Protein AF-A0A9J7Z3H6-F1 (afdb_monomer_lite)

Structure (mmCIF, N/CA/C/O backbone):
data_AF-A0A9J7Z3H6-F1
#
_entry.id   AF-A0A9J7Z3H6-F1
#
loop_
_atom_site.group_PDB
_atom_site.id
_atom_site.type_symbol
_atom_site.label_atom_id
_atom_site.label_alt_id
_atom_site.label_comp_id
_atom_site.label_asym_id
_atom_site.label_entity_id
_atom_site.label_seq_id
_atom_site.pdbx_PDB_ins_code
_atom_site.Cartn_x
_atom_site.Cartn_y
_atom_site.Cartn_z
_atom_site.occupancy
_atom_site.B_iso_or_equiv
_atom_site.auth_seq_id
_atom_site.auth_comp_id
_atom_site.auth_asym_id
_atom_site.auth_atom_id
_atom_site.pdbx_PDB_model_num
ATOM 1 N N . MET A 1 1 ? -6.860 -18.739 -18.136 1.00 38.69 1 MET A N 1
ATOM 2 C CA . MET A 1 1 ? -6.952 -17.557 -19.020 1.00 38.69 1 MET A CA 1
ATOM 3 C C . MET A 1 1 ? -5.580 -16.908 -19.103 1.00 38.69 1 MET A C 1
ATOM 5 O O . MET A 1 1 ? -5.227 -16.096 -18.262 1.00 38.69 1 MET A O 1
ATOM 9 N N . SER A 1 2 ? -4.762 -17.339 -20.057 1.00 42.00 2 SER A N 1
ATOM 10 C CA . SER A 1 2 ? -3.482 -16.708 -20.372 1.00 42.00 2 SER A CA 1
ATOM 11 C C . SER A 1 2 ? -3.758 -15.517 -21.288 1.00 42.00 2 SER A C 1
ATOM 13 O O . SER A 1 2 ? -4.012 -15.712 -22.475 1.00 42.00 2 SER A O 1
ATOM 15 N N . CYS A 1 3 ? -3.745 -14.295 -20.751 1.00 54.94 3 CYS A N 1
ATOM 16 C CA . CYS A 1 3 ? -3.587 -13.111 -21.592 1.00 54.94 3 CYS A CA 1
ATOM 17 C C . CYS A 1 3 ? -2.227 -13.228 -22.283 1.00 54.94 3 CYS A C 1
ATOM 19 O O . CYS A 1 3 ? -1.190 -12.961 -21.679 1.00 54.94 3 CYS A O 1
ATOM 21 N N . LEU A 1 4 ? -2.222 -13.683 -23.536 1.00 49.22 4 LEU A N 1
ATOM 22 C CA . LEU A 1 4 ? -1.077 -13.469 -24.405 1.00 49.22 4 LEU A CA 1
ATOM 23 C C . LEU A 1 4 ? -0.952 -11.952 -24.599 1.00 49.22 4 LEU A C 1
ATOM 25 O O . LEU A 1 4 ? -1.964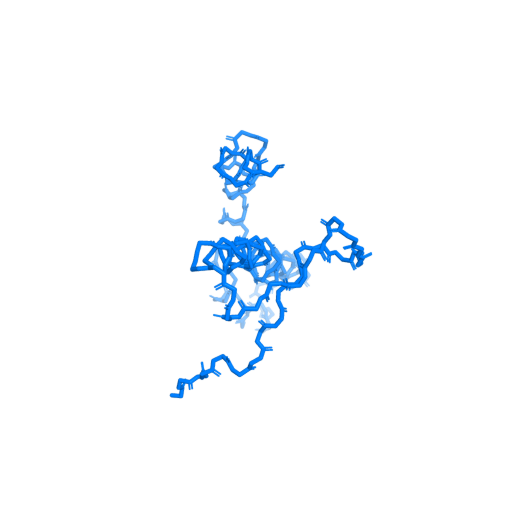 -11.307 -24.881 1.00 49.22 4 LEU A O 1
ATOM 29 N N . PRO A 1 5 ? 0.241 -11.366 -24.414 1.00 51.41 5 PRO A N 1
ATOM 30 C CA . PRO A 1 5 ? 0.445 -9.934 -24.544 1.00 51.41 5 PRO A CA 1
ATOM 31 C C . PRO A 1 5 ? 0.357 -9.532 -26.019 1.00 51.41 5 PRO A C 1
ATOM 33 O O . PRO A 1 5 ? 1.364 -9.389 -26.706 1.00 51.41 5 PRO A O 1
ATOM 36 N N . LEU A 1 6 ? -0.862 -9.384 -26.528 1.00 46.56 6 LEU A N 1
ATOM 37 C CA . LEU A 1 6 ? -1.117 -8.752 -27.811 1.00 46.56 6 LEU A CA 1
ATOM 38 C C . LEU A 1 6 ? -0.866 -7.247 -27.625 1.00 46.56 6 LEU A C 1
ATOM 40 O O . LEU A 1 6 ? -1.613 -6.576 -26.923 1.00 46.56 6 LEU A O 1
ATOM 44 N N . LEU A 1 7 ? 0.215 -6.751 -28.237 1.00 51.59 7 LEU A N 1
ATOM 45 C CA . LEU A 1 7 ? 0.555 -5.327 -28.400 1.00 51.59 7 LEU A CA 1
ATOM 46 C C . LEU A 1 7 ? 0.834 -4.527 -27.109 1.00 51.59 7 LEU A C 1
ATOM 48 O O . LEU A 1 7 ? 0.234 -3.482 -26.878 1.00 51.59 7 LEU A O 1
ATOM 52 N N . TYR A 1 8 ? 1.806 -4.943 -26.293 1.00 57.19 8 TYR A N 1
ATOM 53 C CA . TYR A 1 8 ? 2.383 -4.026 -25.298 1.00 57.19 8 TYR A CA 1
ATOM 54 C C . TYR A 1 8 ? 3.444 -3.147 -25.968 1.00 57.19 8 TYR A C 1
ATOM 56 O O . TYR A 1 8 ? 4.577 -3.575 -26.176 1.00 57.19 8 TYR A O 1
ATOM 64 N N . LEU A 1 9 ? 3.043 -1.933 -26.341 1.00 68.62 9 LEU A N 1
ATOM 65 C CA . LEU A 1 9 ? 3.950 -0.824 -26.622 1.00 68.62 9 LEU A CA 1
ATOM 66 C C . LEU A 1 9 ? 4.402 -0.264 -25.272 1.00 68.62 9 LEU A C 1
ATOM 68 O O . LEU A 1 9 ? 3.573 0.244 -24.518 1.00 68.62 9 LEU A O 1
ATOM 72 N N . ASN A 1 10 ? 5.690 -0.366 -24.950 1.00 77.56 10 ASN A N 1
ATOM 73 C CA . ASN A 1 10 ? 6.208 0.162 -23.690 1.00 77.56 10 ASN A CA 1
ATOM 74 C C . ASN A 1 10 ? 6.918 1.492 -23.948 1.00 77.56 10 ASN A C 1
ATOM 76 O O . ASN A 1 10 ? 8.065 1.498 -24.379 1.00 77.56 10 ASN A O 1
ATOM 80 N N . GLN A 1 11 ? 6.249 2.608 -23.659 1.00 90.38 11 GLN A N 1
ATOM 81 C CA . GLN A 1 11 ? 6.900 3.910 -23.505 1.00 90.38 11 GLN A CA 1
ATOM 82 C C . GLN A 1 11 ? 7.150 4.137 -22.012 1.00 90.38 11 GLN A C 1
ATOM 84 O O . GLN A 1 11 ? 6.215 4.107 -21.214 1.00 90.38 11 GLN A O 1
ATOM 89 N N . LEU A 1 12 ? 8.412 4.314 -21.620 1.00 91.38 12 LEU A N 1
ATOM 90 C CA . LEU A 1 12 ? 8.792 4.354 -20.200 1.00 91.38 12 LEU A CA 1
ATOM 91 C C . LEU A 1 12 ? 8.667 5.750 -19.562 1.00 91.38 12 LEU A C 1
ATOM 93 O O . LEU A 1 12 ? 8.804 5.876 -18.349 1.00 91.38 12 LEU A O 1
ATOM 97 N N . SER A 1 13 ? 8.382 6.789 -20.354 1.00 92.69 13 SER A N 1
ATOM 98 C CA . SER A 1 13 ? 8.073 8.145 -19.882 1.00 92.69 13 SER A CA 1
ATOM 99 C C . SER A 1 13 ? 6.674 8.569 -20.322 1.00 92.69 13 SER A C 1
ATOM 101 O O . SER A 1 13 ? 6.138 8.070 -21.311 1.00 92.69 13 SER A O 1
ATOM 103 N N . GLN A 1 14 ? 6.082 9.521 -19.600 1.00 92.00 14 GLN A N 1
ATOM 104 C CA . GLN A 1 14 ? 4.791 10.111 -19.967 1.00 92.00 14 GLN A CA 1
ATOM 105 C C . GLN A 1 14 ? 4.894 11.000 -21.213 1.00 92.00 14 GLN A C 1
ATOM 107 O O . GLN A 1 14 ? 3.961 11.048 -22.011 1.00 92.00 14 GLN A O 1
ATOM 112 N N . THR A 1 15 ? 6.029 11.679 -21.396 1.00 93.56 15 THR A N 1
ATOM 113 C CA . THR A 1 15 ? 6.236 12.593 -22.524 1.00 93.56 15 THR A CA 1
ATOM 114 C C . THR A 1 15 ? 6.936 11.857 -23.668 1.00 93.56 15 THR A C 1
ATOM 116 O O . THR A 1 15 ? 8.062 11.390 -23.470 1.00 93.56 15 THR A O 1
ATOM 119 N N . PRO A 1 16 ? 6.311 11.750 -24.855 1.00 92.62 16 PRO A N 1
ATOM 120 C CA . PRO A 1 16 ? 6.941 11.133 -26.016 1.00 92.62 16 PRO A CA 1
ATOM 121 C C . PRO A 1 16 ? 8.092 12.000 -26.544 1.00 92.62 16 PRO A C 1
ATOM 123 O O . PRO A 1 16 ? 8.083 13.223 -26.407 1.00 92.62 16 PRO A O 1
ATOM 126 N N . GLY A 1 17 ? 9.073 11.370 -27.184 1.00 90.62 17 GLY A N 1
ATOM 127 C CA . GLY A 1 17 ? 10.197 12.055 -27.821 1.00 90.62 17 GLY A CA 1
ATOM 128 C C . GLY A 1 17 ? 11.337 11.093 -28.130 1.00 90.62 17 GLY A C 1
ATOM 129 O O . GLY A 1 17 ? 11.280 9.924 -27.757 1.00 90.62 17 GLY A O 1
ATOM 130 N N . GLU A 1 18 ? 12.398 11.585 -28.770 1.00 90.69 18 GLU A N 1
ATOM 131 C CA . GLU A 1 18 ? 13.565 10.760 -29.132 1.00 90.69 18 GLU A CA 1
ATOM 132 C C . GLU A 1 18 ? 14.203 10.068 -27.914 1.00 90.69 18 GLU A C 1
ATOM 134 O O . GLU A 1 18 ? 14.672 8.938 -28.009 1.00 90.69 18 GLU A O 1
ATOM 139 N N . MET A 1 19 ? 14.134 10.708 -26.742 1.00 90.94 19 MET A N 1
ATOM 140 C CA . MET A 1 19 ? 14.633 10.174 -25.468 1.00 90.94 19 MET A CA 1
ATOM 141 C C . MET A 1 19 ? 13.657 9.214 -24.760 1.00 90.94 19 MET A C 1
ATOM 143 O O . MET A 1 19 ? 13.990 8.676 -23.705 1.00 90.94 19 MET A O 1
ATOM 147 N N . SER A 1 20 ? 12.452 8.995 -25.297 1.00 92.44 20 SER A N 1
ATOM 148 C CA . SER A 1 20 ? 11.477 8.029 -24.776 1.00 92.44 20 SER A CA 1
ATOM 149 C C . SER A 1 20 ? 10.970 7.121 -25.899 1.00 92.44 20 SER A C 1
ATOM 151 O O . SER A 1 20 ? 9.844 7.283 -26.377 1.00 92.44 20 SER A O 1
ATOM 153 N N . PRO A 1 21 ? 11.806 6.170 -26.354 1.00 92.75 21 PRO A N 1
ATOM 154 C CA . PRO A 1 21 ? 11.414 5.250 -27.405 1.00 92.75 21 PRO A CA 1
ATOM 155 C C . PRO A 1 21 ? 10.282 4.332 -26.938 1.00 92.75 21 PRO A C 1
ATOM 157 O O . PRO A 1 21 ? 10.138 4.015 -25.752 1.00 92.75 21 PRO A O 1
ATOM 160 N N . ILE A 1 22 ? 9.492 3.875 -27.906 1.00 93.31 22 ILE A N 1
ATOM 161 C CA . ILE A 1 22 ? 8.471 2.856 -27.695 1.00 93.31 22 ILE A CA 1
ATOM 162 C C . ILE A 1 22 ? 9.108 1.492 -27.952 1.00 93.31 22 ILE A C 1
ATOM 164 O O . ILE A 1 22 ? 9.403 1.155 -29.097 1.00 93.31 22 ILE A O 1
ATOM 168 N N . PHE A 1 23 ? 9.289 0.705 -26.893 1.00 93.12 23 PHE A N 1
ATOM 169 C CA . PHE A 1 23 ? 9.854 -0.638 -26.993 1.00 93.12 23 PHE A CA 1
ATOM 170 C C . PHE A 1 23 ? 8.801 -1.653 -27.448 1.00 93.12 23 PHE A C 1
ATOM 172 O O . PHE A 1 23 ? 7.663 -1.658 -26.961 1.00 93.12 23 PHE A O 1
ATOM 179 N N . LEU A 1 24 ? 9.209 -2.544 -28.348 1.00 92.25 24 LEU A N 1
ATOM 180 C CA . LEU A 1 24 ? 8.396 -3.574 -28.981 1.00 92.25 24 LEU A CA 1
ATOM 181 C C . LEU A 1 24 ? 8.919 -4.982 -28.656 1.00 92.25 24 LEU A C 1
ATOM 183 O O . LEU A 1 24 ? 10.125 -5.185 -28.518 1.00 92.25 24 LEU A O 1
ATOM 187 N N . PRO A 1 25 ? 8.053 -6.015 -28.670 1.00 91.06 25 PRO A N 1
ATOM 188 C CA . PRO A 1 25 ? 8.486 -7.405 -28.496 1.00 91.06 25 PRO A CA 1
ATOM 189 C C . PRO A 1 25 ? 9.496 -7.915 -29.537 1.00 91.06 25 PRO A C 1
ATOM 191 O O . PRO A 1 25 ? 10.135 -8.937 -29.302 1.00 91.06 25 PRO A O 1
ATOM 194 N N . ARG A 1 26 ? 9.593 -7.240 -30.690 1.00 90.56 26 ARG A N 1
ATOM 195 C CA . ARG A 1 26 ? 10.506 -7.570 -31.797 1.00 90.56 26 ARG A CA 1
ATOM 196 C C . ARG A 1 26 ? 11.874 -6.890 -31.697 1.00 90.56 26 ARG A C 1
ATOM 198 O O . ARG A 1 26 ? 12.729 -7.175 -32.530 1.00 90.56 26 ARG A O 1
ATOM 205 N N . ASP A 1 27 ? 12.052 -5.982 -30.740 1.00 92.06 27 ASP A N 1
ATOM 206 C CA . ASP A 1 27 ? 13.332 -5.310 -30.526 1.00 92.06 27 ASP A CA 1
ATOM 207 C C . ASP A 1 27 ? 14.364 -6.297 -29.965 1.00 92.06 27 ASP A C 1
ATOM 209 O O . ASP A 1 27 ? 14.072 -7.474 -29.719 1.00 92.06 27 ASP A O 1
ATOM 213 N N . ASN A 1 28 ? 15.595 -5.824 -29.752 1.00 95.75 28 ASN A N 1
ATOM 214 C CA . ASN A 1 28 ? 16.631 -6.634 -29.126 1.00 95.75 28 ASN A CA 1
ATOM 215 C C . ASN A 1 28 ? 16.099 -7.273 -27.829 1.00 95.75 28 ASN A C 1
ATOM 217 O O . ASN A 1 28 ? 15.433 -6.629 -27.013 1.00 95.75 28 ASN A O 1
ATOM 221 N N . LYS A 1 29 ? 16.425 -8.555 -27.627 1.00 94.62 29 LYS A N 1
ATOM 222 C CA . LYS A 1 29 ? 16.004 -9.344 -26.462 1.00 94.62 29 LYS A CA 1
ATOM 223 C C . LYS A 1 29 ? 16.200 -8.598 -25.138 1.00 94.62 29 LYS A C 1
ATOM 225 O O . LYS A 1 29 ? 15.330 -8.682 -24.270 1.00 94.62 29 LYS A O 1
ATOM 230 N N . TYR A 1 30 ? 17.330 -7.915 -24.967 1.00 95.81 30 TYR A N 1
ATOM 231 C CA . TYR A 1 30 ? 17.663 -7.212 -23.731 1.00 95.81 30 TYR A CA 1
ATOM 232 C C . TYR A 1 30 ? 16.905 -5.889 -23.584 1.00 95.81 30 TYR A C 1
ATOM 234 O O . TYR A 1 30 ? 16.441 -5.612 -22.480 1.00 95.81 30 TYR A O 1
ATOM 242 N N . ASP A 1 31 ? 16.673 -5.150 -24.671 1.00 94.00 31 ASP A N 1
ATOM 243 C CA . ASP A 1 31 ? 15.876 -3.914 -24.656 1.00 94.00 31 ASP A CA 1
ATOM 244 C C . ASP A 1 31 ? 14.426 -4.209 -24.260 1.00 94.00 31 ASP A C 1
ATOM 246 O O . ASP A 1 31 ? 13.881 -3.607 -23.332 1.00 94.00 31 ASP A O 1
ATOM 250 N N . TRP A 1 32 ? 13.820 -5.227 -24.878 1.00 93.38 32 TRP A N 1
ATOM 251 C CA . TRP A 1 32 ? 12.466 -5.652 -24.526 1.00 93.38 32 TRP A CA 1
ATOM 252 C C . TRP A 1 32 ? 12.377 -6.209 -23.100 1.00 93.38 32 TRP A C 1
ATOM 254 O O . TRP A 1 32 ? 11.395 -5.987 -22.383 1.00 93.38 32 TRP A O 1
ATOM 264 N N . MET A 1 33 ? 13.395 -6.954 -22.662 1.00 94.06 33 MET A N 1
ATOM 265 C CA . MET A 1 33 ? 13.453 -7.464 -21.295 1.00 94.06 33 MET A CA 1
ATOM 266 C C . MET A 1 33 ? 13.534 -6.322 -20.278 1.00 94.06 33 MET A C 1
ATOM 268 O O . MET A 1 33 ? 12.765 -6.331 -19.316 1.00 94.06 33 MET A O 1
ATOM 272 N N . LEU A 1 34 ? 14.395 -5.333 -20.515 1.00 94.19 34 LEU A N 1
ATOM 273 C CA . LEU A 1 34 ? 14.554 -4.170 -19.650 1.00 94.19 34 LEU A CA 1
ATOM 274 C C . LEU A 1 34 ? 13.277 -3.322 -19.610 1.00 94.19 34 LEU A C 1
ATOM 276 O O . LEU A 1 34 ? 12.814 -2.974 -18.526 1.00 94.19 34 LEU A O 1
ATOM 280 N N . ALA A 1 35 ? 12.645 -3.066 -20.759 1.00 93.12 35 ALA A N 1
ATOM 281 C CA . ALA A 1 35 ? 11.382 -2.331 -20.822 1.00 93.12 35 ALA A CA 1
ATOM 282 C C . ALA A 1 35 ? 10.284 -2.998 -19.978 1.00 93.12 35 ALA A C 1
ATOM 284 O O . ALA A 1 35 ? 9.584 -2.337 -19.211 1.00 93.12 35 ALA A O 1
ATOM 285 N N . LYS A 1 36 ? 10.168 -4.331 -20.041 1.00 92.94 36 LYS A N 1
ATOM 286 C CA . LYS A 1 36 ? 9.240 -5.076 -19.177 1.00 92.94 36 LYS A CA 1
ATOM 287 C C . LYS A 1 36 ? 9.620 -4.998 -17.698 1.00 92.94 36 LYS A C 1
ATOM 289 O O . LYS A 1 36 ? 8.722 -4.893 -16.867 1.00 92.94 36 LYS A O 1
ATOM 294 N N . MET A 1 37 ? 10.908 -5.066 -17.353 1.00 94.69 37 MET A N 1
ATOM 295 C CA . MET A 1 37 ? 11.364 -4.931 -15.962 1.00 94.69 37 MET A CA 1
ATOM 296 C C . MET A 1 37 ? 10.971 -3.571 -15.379 1.00 94.69 37 MET A C 1
ATOM 298 O O . MET A 1 37 ? 10.464 -3.527 -14.260 1.00 94.69 37 MET A O 1
ATOM 302 N N . TRP A 1 38 ? 11.097 -2.492 -16.156 1.00 94.06 38 TRP A N 1
ATOM 303 C CA . TRP A 1 38 ? 10.616 -1.167 -15.762 1.00 94.06 38 TRP A CA 1
ATOM 304 C C . TRP A 1 38 ? 9.110 -1.146 -15.505 1.00 94.06 38 TRP A C 1
ATOM 306 O O . TRP A 1 38 ? 8.692 -0.721 -14.432 1.00 94.06 38 TRP A O 1
ATOM 316 N N . VAL A 1 39 ? 8.296 -1.694 -16.414 1.00 93.12 39 VAL A N 1
ATOM 317 C CA . VAL A 1 39 ? 6.837 -1.787 -16.209 1.00 93.12 39 VAL A CA 1
ATOM 318 C C . VAL A 1 39 ? 6.494 -2.580 -14.942 1.00 93.12 39 VAL A C 1
ATOM 320 O O . VAL A 1 39 ? 5.630 -2.166 -14.171 1.00 93.12 39 VAL A O 1
ATOM 323 N N . ARG A 1 40 ? 7.181 -3.702 -14.682 1.00 94.00 40 ARG A N 1
ATOM 324 C CA . ARG A 1 40 ? 6.979 -4.494 -13.454 1.00 94.00 40 ARG A CA 1
ATOM 325 C C . ARG A 1 40 ? 7.421 -3.746 -12.193 1.00 94.00 40 ARG A C 1
ATOM 327 O O . ARG A 1 40 ? 6.772 -3.896 -11.162 1.00 94.00 40 ARG A O 1
ATOM 334 N N . SER A 1 41 ? 8.481 -2.945 -12.273 1.00 94.06 41 SER A N 1
ATOM 335 C CA . SER A 1 41 ? 8.935 -2.085 -11.175 1.00 94.06 41 SER A CA 1
ATOM 336 C C . SER A 1 41 ? 7.899 -1.002 -10.851 1.00 94.06 41 SER A C 1
ATOM 338 O O . SER A 1 41 ? 7.495 -0.845 -9.698 1.00 94.06 41 SER A O 1
ATOM 340 N N . SER A 1 42 ? 7.370 -0.317 -11.870 1.00 92.56 42 SER A N 1
ATOM 341 C CA . SER A 1 42 ? 6.299 0.671 -11.695 1.00 92.56 42 SER A CA 1
ATOM 342 C C . SER A 1 42 ? 5.019 0.049 -11.125 1.00 92.56 42 SER A C 1
ATOM 344 O O . SER A 1 42 ? 4.431 0.606 -10.198 1.00 92.56 42 SER A O 1
ATOM 346 N N . ASP A 1 43 ? 4.612 -1.124 -11.625 1.00 94.94 43 ASP A N 1
ATOM 347 C CA . ASP A 1 43 ? 3.470 -1.883 -11.095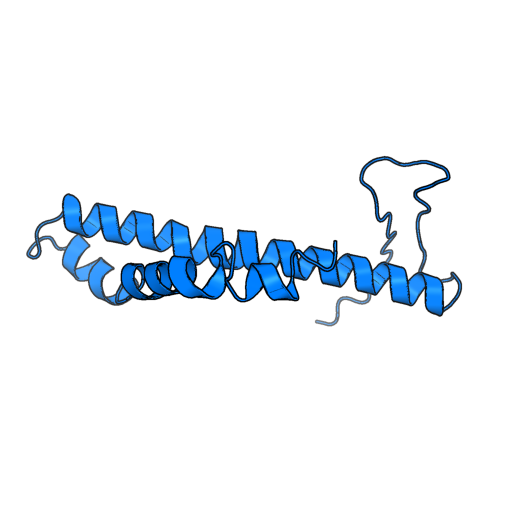 1.00 94.94 43 ASP A CA 1
ATOM 348 C C . ASP A 1 43 ? 3.661 -2.227 -9.613 1.00 94.94 43 ASP A C 1
ATOM 350 O O . ASP A 1 43 ? 2.748 -2.031 -8.816 1.00 94.94 43 ASP A O 1
ATOM 354 N N . PHE A 1 44 ? 4.862 -2.656 -9.209 1.00 94.69 44 PHE A N 1
ATOM 355 C CA . PHE A 1 44 ? 5.168 -2.933 -7.805 1.00 94.69 44 PHE A CA 1
ATOM 356 C C . PHE A 1 44 ? 4.951 -1.704 -6.910 1.00 94.69 44 PHE A C 1
ATOM 358 O O . PHE A 1 44 ? 4.318 -1.823 -5.860 1.00 94.69 44 PHE A O 1
ATOM 365 N N . LEU A 1 45 ? 5.419 -0.523 -7.324 1.00 94.38 45 LEU A N 1
ATOM 366 C CA . LEU A 1 45 ? 5.261 0.708 -6.542 1.00 94.38 45 LEU A CA 1
ATOM 367 C C . LEU A 1 45 ? 3.791 1.119 -6.414 1.00 94.38 45 LEU A C 1
ATOM 369 O O . LEU A 1 45 ? 3.322 1.401 -5.309 1.00 94.38 45 LEU A O 1
ATOM 373 N N . VAL A 1 46 ? 3.041 1.105 -7.520 1.00 96.62 46 VAL A N 1
ATOM 374 C CA . VAL A 1 46 ? 1.602 1.421 -7.516 1.00 96.62 46 VAL A CA 1
ATOM 375 C C . VAL A 1 46 ? 0.826 0.394 -6.694 1.00 96.62 46 VAL A C 1
ATOM 377 O O . VAL A 1 46 ? -0.060 0.750 -5.912 1.00 96.62 46 VAL A O 1
ATOM 380 N N . HIS A 1 47 ? 1.161 -0.885 -6.830 1.00 96.81 47 HIS A N 1
ATOM 381 C CA . HIS A 1 47 ? 0.533 -1.947 -6.067 1.00 96.81 47 HIS A CA 1
ATOM 382 C C . HIS A 1 47 ? 0.779 -1.766 -4.567 1.00 96.81 47 HIS A C 1
ATOM 384 O O . HIS A 1 47 ? -0.185 -1.715 -3.809 1.00 96.81 47 HIS A O 1
ATOM 390 N N . GLN A 1 48 ? 2.031 -1.607 -4.135 1.00 96.50 48 GLN A N 1
ATOM 391 C CA . GLN A 1 48 ? 2.361 -1.526 -2.712 1.00 96.50 48 GLN A CA 1
ATOM 392 C C . GLN A 1 48 ? 1.857 -0.237 -2.055 1.00 96.50 48 GLN A C 1
ATOM 394 O O . GLN A 1 48 ? 1.287 -0.295 -0.967 1.00 96.50 48 GLN A O 1
ATOM 399 N N . LEU A 1 49 ? 2.024 0.922 -2.697 1.00 95.44 49 LEU A N 1
ATOM 400 C CA . LEU A 1 49 ? 1.688 2.208 -2.075 1.00 95.44 49 LEU A CA 1
ATOM 401 C C . LEU A 1 49 ? 0.215 2.584 -2.236 1.00 95.44 49 LEU A C 1
ATOM 403 O O . LEU A 1 49 ? -0.413 3.059 -1.292 1.00 95.44 49 LEU A O 1
ATOM 407 N N . VAL A 1 50 ? -0.354 2.375 -3.424 1.00 97.12 50 VAL A N 1
ATOM 408 C CA . VAL A 1 50 ? -1.720 2.825 -3.719 1.00 97.12 50 VAL A CA 1
ATOM 409 C C . VAL A 1 50 ? -2.717 1.703 -3.481 1.00 97.12 50 VAL A C 1
ATOM 411 O O . VAL A 1 50 ? -3.673 1.870 -2.727 1.00 97.12 50 VAL A O 1
ATOM 414 N N . THR A 1 51 ? -2.527 0.557 -4.131 1.00 98.38 51 THR A N 1
ATOM 415 C CA . THR A 1 51 ? -3.532 -0.517 -4.096 1.00 98.38 51 THR A CA 1
ATOM 416 C C . THR A 1 51 ? -3.572 -1.219 -2.746 1.00 98.38 51 THR A C 1
ATOM 418 O O . THR A 1 51 ? -4.652 -1.490 -2.236 1.00 98.38 51 THR A O 1
ATOM 421 N N . HIS A 1 52 ? -2.410 -1.483 -2.161 1.00 98.25 52 HIS A N 1
ATOM 422 C CA . HIS A 1 52 ? -2.268 -2.160 -0.886 1.00 98.25 52 HIS A CA 1
ATOM 423 C C . HIS A 1 52 ? -2.334 -1.145 0.262 1.00 98.25 52 HIS A C 1
ATOM 425 O O . HIS A 1 52 ? -3.362 -1.031 0.921 1.00 98.25 52 HIS A O 1
ATOM 431 N N . LEU A 1 53 ? -1.297 -0.330 0.472 1.00 98.06 53 LEU A N 1
ATOM 432 C CA . LEU A 1 53 ? -1.234 0.557 1.637 1.00 98.06 53 LEU A CA 1
ATOM 433 C C . LEU A 1 53 ? -2.396 1.566 1.702 1.00 98.06 53 LEU A C 1
ATOM 435 O O . LEU A 1 53 ? -3.107 1.621 2.703 1.00 98.06 53 LEU A O 1
ATOM 439 N N . LEU A 1 54 ? -2.614 2.377 0.665 1.00 98.38 54 LEU A N 1
ATOM 440 C CA . LEU A 1 54 ? -3.647 3.415 0.724 1.00 98.38 54 LEU A CA 1
ATOM 441 C C . LEU A 1 54 ? -5.066 2.828 0.716 1.00 98.38 54 LEU A C 1
ATOM 443 O O . LEU A 1 54 ? -5.860 3.117 1.612 1.00 98.38 54 LEU A O 1
ATOM 447 N N . LYS A 1 55 ? -5.398 2.030 -0.306 1.00 98.62 55 LYS A N 1
ATOM 448 C CA . LYS A 1 55 ? -6.779 1.590 -0.553 1.00 98.62 55 LYS A CA 1
ATOM 449 C C . LYS A 1 55 ? -7.269 0.498 0.399 1.00 98.62 55 LYS A C 1
ATOM 451 O O . LYS A 1 55 ? -8.481 0.401 0.570 1.00 98.62 55 LYS A O 1
ATOM 456 N N . THR A 1 56 ? -6.390 -0.294 1.022 1.00 98.44 56 THR A N 1
ATOM 457 C CA . THR A 1 56 ? -6.811 -1.272 2.040 1.00 98.44 56 THR A CA 1
ATOM 458 C C . THR A 1 56 ? -6.479 -0.785 3.443 1.00 98.44 56 THR A C 1
ATOM 460 O O . THR A 1 56 ? -7.396 -0.497 4.209 1.00 98.44 56 THR A O 1
ATOM 463 N N . HIS A 1 57 ? -5.199 -0.628 3.779 1.00 98.69 57 HIS A N 1
ATOM 464 C CA . HIS A 1 57 ? -4.761 -0.349 5.146 1.00 98.69 57 HIS A CA 1
ATOM 465 C C . HIS A 1 57 ? -5.255 1.004 5.661 1.00 98.69 57 HIS A C 1
ATOM 467 O O . HIS A 1 57 ? -5.967 1.053 6.666 1.00 98.69 57 HIS A O 1
ATOM 473 N N . LEU A 1 58 ? -4.883 2.101 4.998 1.00 98.56 58 LEU A N 1
ATOM 474 C CA . LEU A 1 58 ? -5.180 3.447 5.498 1.00 98.56 58 LEU A CA 1
ATOM 475 C C . LEU A 1 58 ? -6.676 3.757 5.430 1.00 98.56 58 LEU A C 1
ATOM 477 O O . LEU A 1 58 ? -7.228 4.326 6.368 1.00 98.56 58 LEU A O 1
ATOM 481 N N . LEU A 1 59 ? -7.351 3.332 4.360 1.00 98.62 59 LEU A N 1
ATOM 482 C CA . LEU A 1 59 ? -8.797 3.502 4.243 1.00 98.62 59 LEU A CA 1
ATOM 483 C C . LEU A 1 59 ? -9.561 2.726 5.332 1.00 98.62 59 LEU A C 1
ATOM 485 O O . LEU A 1 59 ? -10.490 3.269 5.928 1.00 98.62 59 LEU A O 1
ATOM 489 N N . SER A 1 60 ? -9.149 1.495 5.651 1.00 98.62 60 SER A N 1
ATOM 490 C CA . SER A 1 60 ? -9.781 0.708 6.723 1.00 98.62 60 SER A CA 1
ATOM 491 C C . SER A 1 60 ? -9.547 1.321 8.107 1.00 98.62 60 SER A C 1
ATOM 493 O O . SER A 1 60 ? -10.453 1.320 8.937 1.00 98.62 60 SER A O 1
ATOM 495 N N . GLU A 1 61 ? -8.373 1.911 8.349 1.00 98.75 61 GLU A N 1
ATOM 496 C CA . GLU A 1 61 ? -8.076 2.626 9.598 1.00 98.75 61 GLU A CA 1
ATOM 497 C C . GLU A 1 61 ? -8.975 3.854 9.789 1.00 98.75 61 GLU A C 1
ATOM 499 O O . GLU A 1 61 ? -9.428 4.110 10.903 1.00 98.75 61 GLU A O 1
ATOM 504 N N . VAL A 1 62 ? -9.303 4.582 8.713 1.00 98.69 62 VAL A N 1
ATOM 505 C CA . VAL A 1 62 ? -10.271 5.692 8.771 1.00 98.69 62 VAL A CA 1
ATOM 506 C C . VAL A 1 62 ? -11.643 5.196 9.234 1.00 98.69 62 VAL A C 1
ATOM 508 O O . VAL A 1 62 ? -12.248 5.813 10.115 1.00 98.69 62 VAL A O 1
ATOM 511 N N . PHE A 1 63 ? -12.121 4.069 8.697 1.00 98.50 63 PHE A N 1
ATOM 512 C CA . PHE A 1 63 ? -13.387 3.472 9.130 1.00 98.50 63 PHE A CA 1
ATOM 513 C C . PHE A 1 63 ? -13.339 2.982 10.582 1.00 98.50 63 PHE A C 1
ATOM 515 O O . PHE A 1 63 ? -14.276 3.250 11.334 1.00 98.50 63 PHE A O 1
ATOM 522 N N . GLU A 1 64 ? -12.253 2.326 11.002 1.00 98.50 64 GLU A N 1
ATOM 523 C CA . GLU A 1 64 ? -12.067 1.886 12.392 1.00 98.50 64 GLU A CA 1
ATOM 524 C C . GLU A 1 64 ? -12.095 3.079 13.363 1.00 98.50 64 GLU A C 1
ATOM 526 O O . GLU A 1 64 ? -12.823 3.063 14.359 1.00 98.50 64 GLU A O 1
ATOM 531 N N . MET A 1 65 ? -11.368 4.154 13.047 1.00 98.56 65 MET A N 1
ATOM 532 C CA . MET A 1 65 ? -11.324 5.372 13.860 1.00 98.56 65 MET A CA 1
ATOM 533 C C . MET A 1 65 ? -12.687 6.064 13.946 1.00 98.56 65 MET A C 1
ATOM 535 O O . MET A 1 65 ? -13.088 6.499 15.027 1.00 98.56 65 MET A O 1
ATOM 539 N N . ALA A 1 66 ? -13.417 6.165 12.831 1.00 98.62 66 ALA A N 1
ATOM 540 C CA . ALA A 1 66 ? -14.765 6.726 12.824 1.00 98.62 66 ALA A CA 1
ATOM 541 C C . ALA A 1 66 ? -15.728 5.877 13.669 1.00 98.62 66 ALA A C 1
ATOM 543 O O . ALA A 1 66 ? -16.462 6.423 14.493 1.00 98.62 66 ALA A O 1
ATOM 544 N N . MET A 1 67 ? -15.670 4.549 13.528 1.00 98.56 67 MET A N 1
ATOM 545 C CA . MET A 1 67 ? -16.471 3.606 14.308 1.00 98.56 67 MET A CA 1
ATOM 546 C C . MET A 1 67 ? -16.235 3.783 15.814 1.00 98.56 67 MET A C 1
ATOM 548 O O . MET A 1 67 ? -17.201 3.999 16.542 1.00 98.56 67 MET A O 1
ATOM 552 N N . TYR A 1 68 ? -14.982 3.760 16.287 1.00 98.44 68 TYR A N 1
ATOM 553 C CA . TYR A 1 68 ? -14.678 3.931 17.717 1.00 98.44 68 TYR A CA 1
ATOM 554 C C . TYR A 1 68 ? -15.097 5.293 18.273 1.00 98.44 68 TYR A C 1
ATOM 556 O O . TYR A 1 68 ? -15.450 5.394 19.445 1.00 98.44 68 TYR A O 1
ATOM 564 N N . ARG A 1 69 ? -15.028 6.355 17.462 1.00 98.56 69 ARG A N 1
ATOM 565 C CA . ARG A 1 69 ? -15.312 7.721 17.922 1.00 98.56 69 ARG A CA 1
ATOM 566 C C . ARG A 1 69 ? -16.794 8.072 17.912 1.00 98.56 69 ARG A C 1
ATOM 568 O O . ARG A 1 69 ? -17.178 8.973 18.648 1.00 98.56 69 ARG A O 1
ATOM 575 N N . GLN A 1 70 ? -17.588 7.443 17.047 1.00 98.69 70 GLN A N 1
ATOM 576 C CA . GLN A 1 70 ? -18.964 7.875 16.769 1.00 98.69 70 GLN A CA 1
ATOM 577 C C . GLN A 1 70 ? -20.023 6.825 17.113 1.00 98.69 70 GLN A C 1
ATOM 579 O O . GLN A 1 70 ? -21.195 7.171 17.234 1.00 98.69 70 GLN A O 1
ATOM 584 N N . LEU A 1 71 ? -19.649 5.554 17.282 1.00 98.62 71 LEU A N 1
ATOM 585 C CA . LEU A 1 71 ? -20.588 4.477 17.582 1.00 98.62 71 LEU A CA 1
ATOM 586 C C . LEU A 1 71 ? -20.279 3.876 18.953 1.00 98.62 71 LEU A C 1
ATOM 588 O O . LEU A 1 71 ? -19.163 3.437 19.220 1.00 98.62 71 LEU A O 1
ATOM 592 N N . SER A 1 72 ? -21.284 3.824 19.826 1.00 98.38 72 SER A N 1
ATOM 593 C CA . SER A 1 72 ? -21.156 3.144 21.115 1.00 98.38 72 SER A CA 1
ATOM 594 C C . SER A 1 72 ? -21.031 1.628 20.929 1.00 98.38 72 SER A C 1
ATOM 596 O O . SER A 1 72 ? -21.550 1.062 19.966 1.00 98.38 72 SER A O 1
ATOM 598 N N . ALA A 1 73 ? -20.413 0.939 21.892 1.00 97.94 73 ALA A N 1
ATOM 599 C CA . ALA A 1 73 ? -20.189 -0.510 21.816 1.00 97.94 73 ALA A CA 1
ATOM 600 C C . ALA A 1 73 ? -21.484 -1.350 21.716 1.00 97.94 73 ALA A C 1
ATOM 602 O O . ALA A 1 73 ? -21.464 -2.499 21.268 1.00 97.94 73 ALA A O 1
ATOM 603 N N . VAL A 1 74 ? -22.629 -0.791 22.125 1.00 98.38 74 VAL A N 1
ATOM 604 C CA . VAL A 1 74 ? -23.939 -1.449 22.010 1.00 98.38 74 VAL A CA 1
ATOM 605 C C . VAL A 1 74 ? -24.572 -1.284 20.626 1.00 98.38 74 VAL A C 1
ATOM 607 O O . VAL A 1 74 ? -25.451 -2.075 20.281 1.00 98.38 74 VAL A O 1
ATOM 610 N N . HIS A 1 75 ? -24.121 -0.306 19.832 1.00 98.62 75 HIS A N 1
ATOM 611 C CA . HIS A 1 75 ? -24.680 0.006 18.521 1.00 98.62 75 HIS A CA 1
ATOM 612 C C . HIS A 1 75 ? -24.515 -1.187 17.558 1.00 98.62 75 HIS A C 1
ATOM 614 O O . HIS A 1 75 ? -23.419 -1.744 17.451 1.00 98.62 75 HIS A O 1
ATOM 620 N N . PRO A 1 76 ? -25.557 -1.590 16.808 1.00 98.56 76 PRO A N 1
ATOM 621 C CA . PRO A 1 76 ? -25.495 -2.778 15.953 1.00 98.56 76 PRO A CA 1
ATOM 622 C C . PRO A 1 76 ? -24.403 -2.686 14.878 1.00 98.56 76 PRO A C 1
ATOM 624 O O . PRO A 1 76 ? -23.699 -3.662 14.641 1.00 98.56 76 PRO A O 1
ATOM 627 N N . VAL A 1 77 ? -24.186 -1.502 14.290 1.00 98.50 77 VAL A N 1
ATOM 628 C CA . VAL A 1 77 ? -23.104 -1.286 13.307 1.00 98.50 77 VAL A CA 1
ATOM 629 C C . VAL A 1 77 ? -21.713 -1.412 13.943 1.00 98.50 77 VAL A C 1
ATOM 631 O O . VAL A 1 77 ? -20.812 -1.938 13.303 1.00 98.50 77 VAL A O 1
ATOM 634 N N . TYR A 1 78 ? -21.533 -1.015 15.210 1.00 98.69 78 TYR A N 1
ATOM 635 C CA . TYR A 1 78 ? -20.261 -1.229 15.914 1.00 98.69 78 TYR A CA 1
ATOM 636 C C . TYR A 1 78 ? -19.971 -2.730 16.045 1.00 98.69 78 TYR A C 1
ATOM 638 O O . TYR A 1 78 ? -18.890 -3.196 15.692 1.00 98.69 78 TYR A O 1
ATOM 646 N N . LYS A 1 79 ? -20.970 -3.508 16.487 1.00 98.38 79 LYS A N 1
ATOM 647 C CA . LYS A 1 79 ? -20.858 -4.970 16.620 1.00 98.38 79 LYS A CA 1
ATOM 648 C C . LYS A 1 79 ? -20.607 -5.660 15.278 1.00 98.38 79 LYS A C 1
ATOM 650 O O . LYS A 1 79 ? -19.850 -6.623 15.236 1.00 98.38 79 LYS A O 1
ATOM 655 N N . LEU A 1 80 ? -21.221 -5.157 14.205 1.00 98.56 80 LEU A N 1
ATOM 656 C CA . LEU A 1 80 ? -21.024 -5.659 12.846 1.00 98.56 80 LEU A CA 1
ATOM 657 C C . LEU A 1 80 ? -19.600 -5.401 12.341 1.00 98.56 80 LEU A C 1
ATOM 659 O O . LEU A 1 80 ? -18.992 -6.297 11.773 1.00 98.56 80 LEU A O 1
ATOM 663 N N . LEU A 1 81 ? -19.071 -4.190 12.530 1.00 98.38 81 LEU A N 1
ATOM 664 C CA . LEU A 1 81 ? -17.791 -3.779 11.949 1.00 98.38 81 LEU A CA 1
ATOM 665 C C . LEU A 1 81 ? -16.573 -4.249 12.753 1.00 98.38 81 LEU A C 1
ATOM 667 O O . LEU A 1 81 ? -15.531 -4.520 12.157 1.00 98.38 81 LEU A O 1
ATOM 671 N N . MET A 1 82 ? -16.689 -4.386 14.078 1.00 97.50 82 MET A N 1
ATOM 672 C CA . MET A 1 82 ? -15.563 -4.731 14.957 1.00 97.50 82 MET A CA 1
ATOM 673 C C . MET A 1 82 ? -14.732 -5.948 14.505 1.00 97.50 82 MET A C 1
ATOM 675 O O . MET A 1 82 ? -13.501 -5.861 14.518 1.00 97.50 82 MET A O 1
ATOM 679 N N . PRO A 1 83 ? -15.336 -7.075 14.075 1.00 97.81 83 PRO A N 1
ATOM 680 C CA . PRO A 1 83 ? -14.573 -8.225 13.592 1.00 97.81 83 PRO A CA 1
ATOM 681 C C . PRO A 1 83 ? -13.736 -7.940 12.335 1.00 97.81 83 PRO A C 1
ATOM 683 O O . PRO A 1 83 ? -12.720 -8.599 12.133 1.00 97.81 83 PRO A O 1
ATOM 686 N N . HIS A 1 84 ? -14.137 -6.970 11.506 1.00 98.19 84 HIS A N 1
ATOM 687 C CA . HIS A 1 84 ? -13.508 -6.674 10.214 1.00 98.19 84 HIS A CA 1
ATOM 688 C C . HIS A 1 84 ? -12.345 -5.689 10.300 1.00 98.19 84 HIS A C 1
ATOM 690 O O . HIS A 1 84 ? -11.500 -5.668 9.411 1.00 98.19 84 HIS A O 1
ATOM 696 N N . VAL A 1 85 ? -12.294 -4.882 11.357 1.00 97.81 85 VAL A N 1
ATOM 697 C CA . VAL A 1 85 ? -11.248 -3.865 11.536 1.00 97.81 85 VAL A CA 1
ATOM 698 C C . VAL A 1 85 ? -10.215 -4.251 12.585 1.00 97.81 85 VAL A C 1
ATOM 700 O O . VAL A 1 85 ? -9.214 -3.556 12.738 1.00 97.81 85 VAL A O 1
ATOM 703 N N . ARG A 1 86 ? -10.411 -5.380 13.279 1.00 96.38 86 ARG A N 1
ATOM 704 C CA . ARG A 1 86 ? -9.536 -5.842 14.358 1.00 96.38 86 ARG A CA 1
ATOM 705 C C . ARG A 1 86 ? -8.059 -5.782 13.948 1.00 96.38 86 ARG A C 1
ATOM 707 O O . ARG A 1 86 ? -7.641 -6.429 12.996 1.00 96.38 86 ARG A O 1
ATOM 714 N N . PHE A 1 87 ? -7.277 -5.055 14.747 1.00 98.31 87 PHE A N 1
ATOM 715 C CA . PHE A 1 87 ? -5.836 -4.826 14.585 1.00 98.31 87 PHE A CA 1
ATOM 716 C C . PHE A 1 87 ? -5.414 -3.881 13.449 1.00 98.31 87 PHE A C 1
ATOM 718 O O . PHE A 1 87 ? -4.208 -3.677 13.295 1.00 98.31 87 PHE A O 1
ATOM 725 N N . THR A 1 88 ? -6.334 -3.253 12.711 1.00 98.75 88 THR A N 1
ATOM 726 C CA . THR A 1 88 ? -5.984 -2.374 11.577 1.00 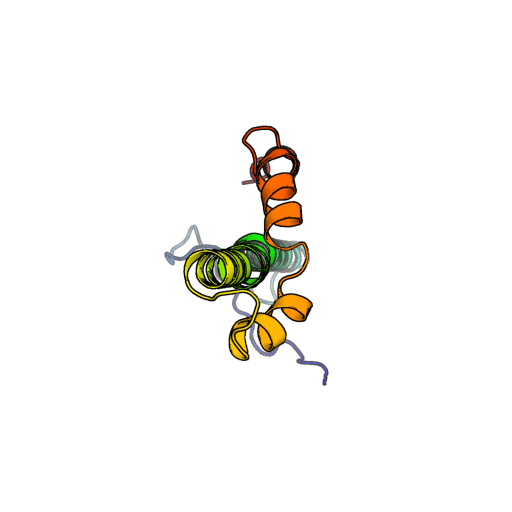98.75 88 THR A CA 1
ATOM 727 C C . THR A 1 88 ? -5.171 -1.161 12.036 1.00 98.75 88 THR A C 1
ATOM 729 O O . THR A 1 88 ? -4.065 -0.946 11.540 1.00 98.75 88 THR A O 1
ATOM 732 N N . ILE A 1 89 ? -5.626 -0.426 13.059 1.00 98.62 89 ILE A N 1
ATOM 733 C CA . ILE A 1 89 ? -4.844 0.670 13.664 1.00 98.62 89 ILE A CA 1
ATOM 734 C C . ILE A 1 89 ? -3.468 0.175 14.146 1.00 98.62 89 ILE A C 1
ATOM 736 O O . ILE A 1 89 ? -2.453 0.840 13.936 1.00 98.62 89 ILE A O 1
ATOM 740 N N . ALA A 1 90 ? -3.401 -1.007 14.771 1.00 98.50 90 ALA A N 1
ATOM 741 C CA . ALA A 1 90 ? -2.160 -1.528 15.346 1.00 98.50 90 ALA A CA 1
ATOM 742 C C . ALA A 1 90 ? -1.113 -1.881 14.275 1.00 98.50 90 ALA A C 1
ATOM 744 O O . ALA A 1 90 ? 0.061 -1.525 14.418 1.00 98.50 90 ALA A O 1
ATOM 745 N N . ILE A 1 91 ? -1.515 -2.559 13.193 1.00 98.69 91 ILE A N 1
ATOM 746 C CA . ILE A 1 91 ? -0.591 -2.893 12.102 1.00 98.69 91 ILE A CA 1
ATOM 747 C C . ILE A 1 91 ? -0.167 -1.640 11.334 1.00 98.69 91 ILE A C 1
ATOM 749 O O . ILE A 1 91 ? 1.012 -1.501 11.011 1.00 98.69 91 ILE A O 1
ATOM 753 N N . ASN A 1 92 ? -1.074 -0.685 11.127 1.00 98.75 92 ASN A N 1
ATOM 754 C CA . ASN A 1 92 ? -0.751 0.567 10.451 1.00 98.75 92 ASN A CA 1
ATOM 755 C C . ASN A 1 92 ? 0.188 1.449 11.285 1.00 98.75 92 ASN A C 1
ATOM 757 O O . ASN A 1 92 ? 1.096 2.069 10.731 1.00 98.75 92 ASN A O 1
ATOM 761 N N . ALA A 1 93 ? 0.042 1.466 12.615 1.00 98.56 93 ALA A N 1
ATOM 762 C CA . ALA A 1 93 ? 0.988 2.132 13.509 1.00 98.56 93 ALA A CA 1
ATOM 763 C C . ALA A 1 93 ? 2.396 1.526 13.391 1.00 98.56 93 ALA A C 1
ATOM 765 O O . ALA A 1 93 ? 3.366 2.261 13.199 1.00 98.56 93 ALA A O 1
ATOM 766 N N . LYS A 1 94 ? 2.510 0.190 13.399 1.00 98.38 94 LYS A N 1
ATOM 767 C CA . LYS A 1 94 ? 3.794 -0.494 13.168 1.00 98.38 94 LYS A CA 1
ATOM 768 C C . LYS A 1 94 ? 4.359 -0.225 11.774 1.00 98.38 94 LYS A C 1
ATOM 770 O O . LYS A 1 94 ? 5.566 -0.040 11.635 1.00 98.38 94 LYS A O 1
ATOM 775 N N . ALA A 1 95 ? 3.513 -0.176 10.745 1.00 98.12 95 ALA A N 1
ATOM 776 C CA . ALA A 1 95 ? 3.940 0.156 9.391 1.00 98.12 95 ALA A CA 1
ATOM 777 C C . ALA A 1 95 ? 4.508 1.582 9.322 1.00 98.12 95 ALA A C 1
ATOM 779 O O . ALA A 1 95 ? 5.588 1.778 8.768 1.00 98.12 95 ALA A O 1
ATOM 780 N N . ARG A 1 96 ? 3.849 2.565 9.950 1.00 98.12 96 ARG A N 1
ATOM 781 C CA . ARG A 1 96 ? 4.368 3.938 10.055 1.00 98.12 96 ARG A CA 1
ATOM 782 C C . ARG A 1 96 ? 5.711 4.012 10.774 1.00 98.12 96 ARG A C 1
ATOM 784 O O . ARG A 1 96 ? 6.537 4.827 10.392 1.00 98.12 96 ARG A O 1
ATOM 791 N N . GLU A 1 97 ? 5.944 3.168 11.775 1.00 97.38 97 GLU A N 1
ATOM 792 C CA . GLU A 1 97 ? 7.195 3.162 12.540 1.00 97.38 97 GLU A CA 1
ATOM 793 C C . GLU A 1 97 ? 8.343 2.443 11.811 1.00 97.38 97 GLU A C 1
ATOM 795 O O . GLU A 1 97 ? 9.468 2.942 11.781 1.00 97.38 97 GLU A O 1
ATOM 800 N N . LYS A 1 98 ? 8.083 1.262 11.240 1.00 96.69 98 LYS A N 1
ATOM 801 C CA . LYS A 1 98 ? 9.132 0.340 10.766 1.00 96.69 98 LYS A CA 1
ATOM 802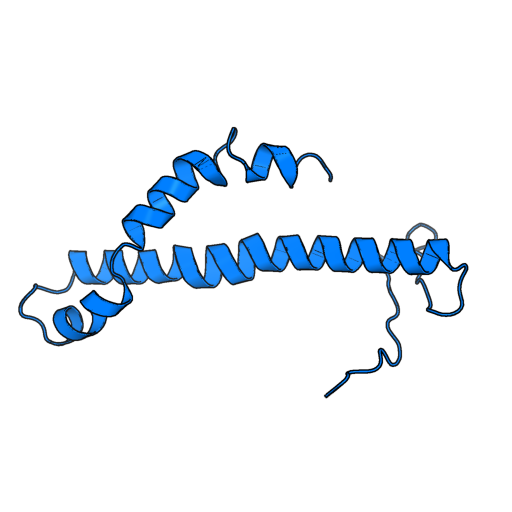 C C . LYS A 1 98 ? 9.176 0.149 9.250 1.00 96.69 98 LYS A C 1
ATOM 804 O O . LYS A 1 98 ? 10.214 -0.244 8.722 1.00 96.69 98 LYS A O 1
ATOM 809 N N . LEU A 1 99 ? 8.068 0.380 8.545 1.00 96.44 99 LEU A N 1
ATOM 810 C CA . LEU A 1 99 ? 7.954 0.087 7.114 1.00 96.44 99 LEU A CA 1
ATOM 811 C C . LEU A 1 99 ? 8.123 1.345 6.259 1.00 96.44 99 LEU A C 1
ATOM 813 O O . LEU A 1 99 ? 9.018 1.379 5.421 1.00 96.44 99 LEU A O 1
ATOM 817 N N . ILE A 1 100 ? 7.292 2.365 6.484 1.00 95.75 100 ILE A N 1
ATOM 818 C CA . ILE A 1 100 ? 7.222 3.586 5.657 1.00 95.75 100 ILE A CA 1
ATOM 819 C C . ILE A 1 100 ? 7.811 4.830 6.338 1.00 95.75 100 ILE A C 1
ATOM 821 O O . ILE A 1 100 ? 7.661 5.940 5.834 1.00 95.75 100 ILE A O 1
ATOM 825 N N . SER A 1 101 ? 8.459 4.668 7.492 1.00 94.69 101 SER A N 1
ATOM 826 C CA . SER A 1 101 ? 9.224 5.749 8.116 1.00 94.69 101 SER A CA 1
ATOM 827 C C . SER A 1 101 ? 10.440 6.126 7.266 1.00 94.69 101 SER A C 1
ATOM 829 O O . SER A 1 101 ? 10.868 5.386 6.374 1.00 94.69 101 SER A O 1
ATOM 831 N N . LYS A 1 102 ? 11.043 7.277 7.580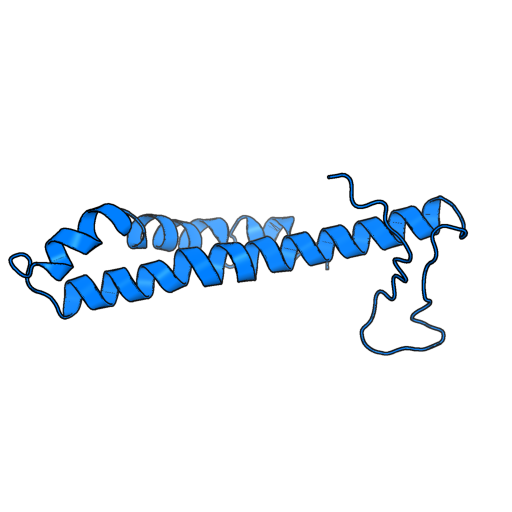 1.00 92.19 102 LYS A N 1
ATOM 832 C CA . LYS A 1 102 ? 12.271 7.759 6.931 1.00 92.19 102 LYS A CA 1
ATOM 833 C C . LYS A 1 102 ? 13.379 6.695 6.901 1.00 92.19 102 LYS A C 1
ATOM 835 O O . LYS A 1 102 ? 14.025 6.52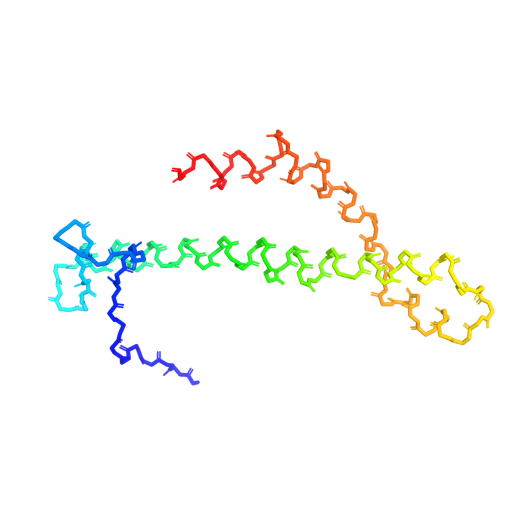9 5.873 1.00 92.19 102 LYS A O 1
ATOM 840 N N . ASP A 1 103 ? 13.523 5.937 7.986 1.00 93.00 103 ASP A N 1
ATOM 841 C CA . ASP A 1 103 ? 14.516 4.862 8.125 1.00 93.00 103 ASP A CA 1
ATOM 842 C C . ASP A 1 103 ? 13.899 3.458 7.990 1.00 93.00 103 ASP A C 1
ATOM 844 O O . ASP A 1 103 ? 14.550 2.450 8.266 1.00 93.00 103 ASP A O 1
ATOM 848 N N . GLY A 1 104 ? 12.635 3.376 7.573 1.00 93.00 104 GLY A N 1
ATOM 849 C CA . GLY A 1 104 ? 11.897 2.129 7.417 1.00 93.00 104 GLY A CA 1
ATOM 850 C C . GLY A 1 104 ? 12.336 1.320 6.199 1.00 93.00 104 GLY A C 1
ATOM 851 O O . GLY A 1 104 ? 13.013 1.819 5.297 1.00 93.00 104 GLY A O 1
ATOM 852 N N . ILE A 1 105 ? 11.913 0.055 6.155 1.00 93.25 105 ILE A N 1
ATOM 853 C CA . ILE A 1 105 ? 12.310 -0.901 5.107 1.00 93.25 105 ILE A CA 1
ATOM 854 C C . ILE A 1 105 ? 12.057 -0.336 3.701 1.00 93.25 105 ILE A C 1
ATOM 856 O O . ILE A 1 105 ? 12.928 -0.435 2.841 1.00 93.25 105 ILE A O 1
ATOM 860 N N . PHE A 1 106 ? 10.906 0.302 3.463 1.00 91.56 106 PHE A N 1
ATOM 861 C CA . PHE A 1 106 ? 10.543 0.807 2.135 1.00 91.56 106 PHE A CA 1
ATOM 862 C C . PHE A 1 106 ? 11.504 1.907 1.647 1.00 91.56 106 PHE A C 1
ATOM 864 O O . PHE A 1 106 ? 11.915 1.907 0.486 1.00 91.56 106 PHE A O 1
ATOM 871 N N . SER A 1 107 ? 11.948 2.785 2.550 1.00 89.75 107 SER A N 1
ATOM 872 C CA . SER A 1 107 ? 12.944 3.827 2.267 1.00 89.75 107 SER A CA 1
ATOM 873 C C . SER A 1 107 ? 14.334 3.252 1.979 1.00 89.75 107 SER A C 1
ATOM 875 O O . SER A 1 107 ? 15.116 3.851 1.244 1.00 89.75 107 SER A O 1
ATOM 877 N N . GLN A 1 108 ? 14.661 2.080 2.528 1.00 88.12 108 GLN A N 1
ATOM 878 C CA . GLN A 1 108 ? 15.955 1.432 2.309 1.00 88.12 108 GLN A CA 1
ATOM 879 C C . GLN A 1 108 ? 16.031 0.685 0.974 1.00 88.12 108 GLN A C 1
ATOM 881 O O . GLN A 1 108 ? 17.101 0.664 0.370 1.00 88.12 108 GLN A O 1
ATOM 886 N N . VAL A 1 109 ? 14.926 0.080 0.522 1.00 86.06 109 VAL A N 1
ATOM 887 C CA . VAL A 1 109 ? 14.951 -0.870 -0.608 1.00 86.06 109 VAL A CA 1
ATOM 888 C C . VAL A 1 109 ? 14.192 -0.413 -1.851 1.00 86.06 109 VAL A C 1
ATOM 890 O O . VAL A 1 109 ? 14.539 -0.851 -2.939 1.00 86.06 109 VAL A O 1
ATOM 893 N N . ALA A 1 110 ? 13.172 0.441 -1.725 1.00 80.25 110 ALA A N 1
ATOM 894 C CA . ALA A 1 110 ? 12.302 0.801 -2.850 1.00 80.25 110 ALA A CA 1
ATOM 895 C C . ALA A 1 110 ? 12.551 2.223 -3.373 1.00 80.25 110 ALA A C 1
ATOM 897 O O . ALA A 1 110 ? 12.503 2.443 -4.578 1.00 80.25 110 ALA A O 1
ATOM 898 N N . LEU A 1 111 ? 12.849 3.180 -2.488 1.00 65.44 111 LEU A N 1
ATOM 899 C CA . LEU A 1 111 ? 13.043 4.592 -2.860 1.00 65.44 111 LEU A CA 1
ATOM 900 C C . LEU A 1 111 ? 14.499 4.976 -3.160 1.00 65.44 111 LEU A C 1
ATOM 902 O O . LEU A 1 111 ? 14.747 6.096 -3.580 1.00 65.44 111 LEU A O 1
ATOM 906 N N . LYS A 1 112 ? 15.463 4.074 -2.943 1.00 58.44 112 LYS A N 1
ATOM 907 C CA . LYS A 1 112 ? 16.881 4.295 -3.293 1.00 58.44 112 LYS A CA 1
ATOM 908 C C . LYS A 1 112 ? 17.255 3.809 -4.697 1.00 58.44 112 LYS A C 1
ATOM 910 O O . LYS A 1 112 ? 18.397 3.983 -5.108 1.00 58.44 112 LYS A O 1
ATOM 915 N N . LEU A 1 113 ? 16.329 3.145 -5.388 1.00 46.53 113 LEU A N 1
ATOM 916 C CA . LEU A 1 113 ? 16.539 2.543 -6.711 1.00 46.53 113 LEU A CA 1
ATOM 917 C C . LEU A 1 113 ? 15.927 3.371 -7.855 1.00 46.53 113 LEU A C 1
ATOM 919 O O . LEU A 1 113 ? 15.951 2.928 -9.001 1.00 46.53 113 LEU A O 1
ATOM 923 N N . ILE A 1 114 ? 15.380 4.545 -7.536 1.00 44.28 114 ILE A N 1
ATOM 924 C CA . ILE A 1 114 ? 14.813 5.536 -8.458 1.00 44.28 114 ILE A CA 1
ATOM 925 C C . ILE A 1 114 ? 15.497 6.865 -8.158 1.00 44.28 114 ILE A C 1
ATOM 927 O O . ILE A 1 114 ? 15.805 7.592 -9.123 1.00 44.28 114 ILE A O 1
#

Secondary structure (DSSP, 8-state):
---------EE-SSS-BTTB-EE-TTS-HHHHHHHHHHHHHHHHHHIIIIIIIIIIIIHHHHHHHHHHHHS-TTSHHHHHHHHHHTTHHHHHHHIIIIISSTTSHHHHHTSS--

InterPro domains:
  IPR000907 Lipoxygenase [PTHR11771] (9-109)
  IPR013819 Lipoxygenase, C-terminal [PF00305] (17-108)
  IPR013819 Lipoxygenase, C-terminal [PR00087] (29-46)
  IPR013819 Lipoxygenase, C-terminal [PR00087] (47-64)
  IPR013819 Lipoxygenase, C-terminal [PR00087] (67-87)
  IPR013819 Lipoxygenase, C-terminal [PS51393] (1-114)
  IPR020834 Lipoxygenase, conserved site [PS00081] (74-84)
  IPR036226 Lipoxigenase, C-terminal domain superfamily [SSF48484] (7-109)

pLDDT: mean 90.4, std 14.55, range [38.69, 98.75]

Organism: NCBI:txid630221

Sequence (114 aa):
MSCLPLLYLNQLSQTPGEMSPIFLPRDNKYDWMLAKMWVRSSDFLVHQLVTHLLKTHLLSEVFEMAMYRQLSAVHPVYKLLMPHVRFTIAINAKAREKLISKDGIFSQVALKLI

Radius of gyration: 20.96 Å; chains: 1; bounding box: 43×30×54 Å

Foldseek 3Di:
DDPDPDDDFQFLDPDDDPVTHTDDPPPPPVSNVVSVVSVVLVVVVCCVVPVNCPPPQVVLVVVVVCLVVPPDCPRPVNVVCCVVSPCSVVVVVVCCVADPDCNHPCVVPNVVVD